Protein AF-A0A6A5VLE9-F1 (afdb_monomer)

Mean predicted aligned error: 9.04 Å

InterPro domains:
  IPR004352 Glycoside-hydrolase family GH114, TIM-barrel domain [PF03537] (26-159)
  IPR013785 Aldolase-type TIM barrel [G3DSA:3.20.20.70] (11-159)
  IPR017853 Glycoside hydrolase superfamily [SSF51445] (24-144)

Secondary structure (DSSP, 8-state):
-----------------PPPP-TT--EEEE-SS---TTSSSPSSTT--EEEEETTTS-HHHHHHHHHTT-EEEEEEESSEEETTSTTGGGS-GGGEEEEETTEEEEEEE-TT-HHHHHHHHHHHHHHHHHT-SEEEEE-TTTTT-SS-SSTT--HHHHHTSS--

Structure (mmCIF, N/CA/C/O backbone):
data_AF-A0A6A5VLE9-F1
#
_entry.id   AF-A0A6A5VLE9-F1
#
loop_
_atom_site.group_PDB
_atom_site.id
_atom_site.type_symbol
_atom_site.label_atom_id
_atom_site.label_alt_id
_atom_site.label_comp_id
_atom_site.label_asym_id
_atom_site.label_entity_id
_atom_site.label_seq_id
_atom_site.pdbx_PDB_ins_code
_atom_site.Cartn_x
_atom_site.Cartn_y
_atom_site.Cartn_z
_atom_site.occupancy
_atom_site.B_iso_or_equiv
_atom_site.auth_seq_id
_atom_site.auth_comp_id
_atom_site.auth_asym_id
_atom_site.auth_atom_id
_atom_site.pdbx_PDB_model_num
ATOM 1 N N . MET A 1 1 ? -51.307 -39.951 6.023 1.00 42.56 1 MET A N 1
ATOM 2 C CA . MET A 1 1 ? -49.936 -39.914 5.474 1.00 42.56 1 MET A CA 1
ATOM 3 C C . MET A 1 1 ? -49.606 -38.472 5.110 1.00 42.56 1 MET A C 1
ATOM 5 O O . MET A 1 1 ? -50.346 -37.884 4.342 1.00 42.56 1 MET A O 1
ATOM 9 N N . LEU A 1 2 ? -48.567 -37.943 5.766 1.00 44.47 2 LEU A N 1
ATOM 10 C CA . LEU A 1 2 ? -47.730 -36.760 5.500 1.00 44.47 2 LEU A CA 1
ATOM 11 C C . LEU A 1 2 ? -48.364 -35.446 4.993 1.00 44.47 2 LEU A C 1
ATOM 13 O O . LEU A 1 2 ? -48.604 -35.257 3.807 1.00 44.47 2 LEU A O 1
ATOM 17 N N . THR A 1 3 ? -48.456 -34.475 5.904 1.00 47.69 3 THR A N 1
ATOM 18 C CA . THR A 1 3 ? -48.463 -33.035 5.610 1.00 47.69 3 THR A CA 1
ATOM 19 C C . THR A 1 3 ? -47.029 -32.546 5.384 1.00 47.69 3 THR A C 1
ATOM 21 O O . THR A 1 3 ? -46.215 -32.580 6.308 1.00 47.69 3 THR A O 1
ATOM 24 N N . SER A 1 4 ? -46.713 -32.083 4.176 1.00 52.00 4 SER A N 1
ATOM 25 C CA . SER A 1 4 ? -45.414 -31.482 3.851 1.00 52.00 4 SER A CA 1
ATOM 26 C C . SER A 1 4 ? -45.393 -30.003 4.239 1.00 52.00 4 SER A C 1
ATOM 28 O O . SER A 1 4 ? -46.046 -29.178 3.605 1.00 52.00 4 SER A O 1
ATOM 30 N N . LEU A 1 5 ? -44.628 -29.665 5.277 1.00 58.25 5 LEU A N 1
ATOM 31 C CA . LEU A 1 5 ? -44.230 -28.293 5.593 1.00 58.25 5 LEU A CA 1
ATOM 32 C C . LEU A 1 5 ? -43.040 -27.918 4.704 1.00 58.25 5 LEU A C 1
ATOM 34 O O . LEU A 1 5 ? -41.950 -28.464 4.859 1.00 58.25 5 LEU A O 1
ATOM 38 N N . VAL A 1 6 ? -43.244 -26.991 3.769 1.00 54.62 6 VAL A N 1
ATOM 39 C CA . VAL A 1 6 ? -42.150 -26.370 3.012 1.00 54.62 6 VAL A CA 1
ATOM 40 C C . VAL A 1 6 ? -41.605 -25.222 3.855 1.00 54.62 6 VAL A C 1
ATOM 42 O O . VAL A 1 6 ? -42.244 -24.181 3.994 1.00 54.62 6 VAL A O 1
ATOM 45 N N . TRP A 1 7 ? -40.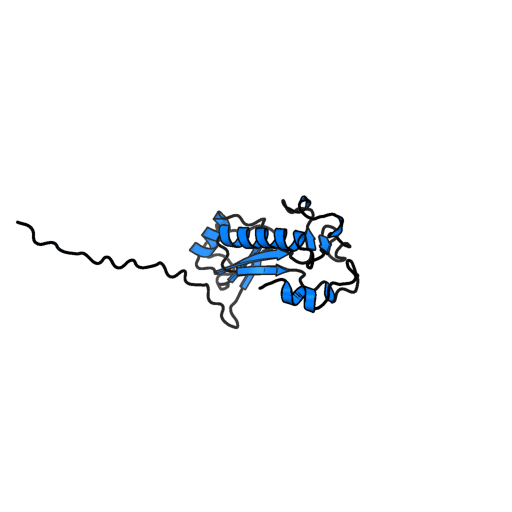434 -25.423 4.456 1.00 56.41 7 TRP A N 1
ATOM 46 C CA . TRP A 1 7 ? -39.708 -24.369 5.157 1.00 56.41 7 TRP A CA 1
ATOM 47 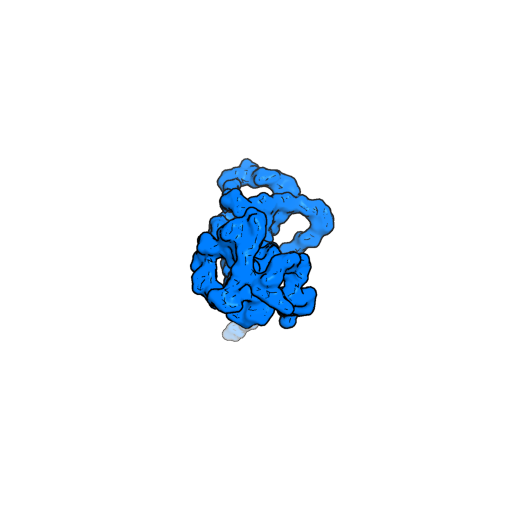C C . TRP A 1 7 ? -38.947 -23.539 4.120 1.00 56.41 7 TRP A C 1
ATOM 49 O O . TRP A 1 7 ? -37.917 -23.963 3.599 1.00 56.41 7 TRP A O 1
ATOM 59 N N . ALA A 1 8 ? -39.485 -22.371 3.770 1.00 56.53 8 ALA A N 1
ATOM 60 C CA . ALA A 1 8 ? -38.755 -21.375 2.999 1.00 56.53 8 ALA A CA 1
ATOM 61 C C . ALA A 1 8 ? -37.685 -20.756 3.911 1.00 56.53 8 ALA A C 1
ATOM 63 O O . ALA A 1 8 ? -37.941 -19.790 4.628 1.00 56.53 8 ALA A O 1
ATOM 64 N N . GLY A 1 9 ? -36.496 -21.358 3.937 1.00 56.12 9 GLY A N 1
ATOM 65 C CA . GLY A 1 9 ? -35.338 -20.762 4.591 1.00 56.12 9 GLY A CA 1
ATOM 66 C C . GLY A 1 9 ? -34.992 -19.443 3.904 1.00 56.12 9 GLY A C 1
ATOM 67 O O . GLY A 1 9 ? -34.648 -19.433 2.722 1.00 56.12 9 GLY A O 1
ATOM 68 N N . LEU A 1 10 ? -35.088 -18.327 4.633 1.00 60.03 10 LEU A N 1
ATOM 69 C CA . LEU A 1 10 ? -34.453 -17.080 4.220 1.00 60.03 10 LEU A CA 1
ATOM 70 C C . LEU A 1 10 ? -32.942 -17.328 4.170 1.00 60.03 10 LEU A C 1
ATOM 72 O O . LEU A 1 10 ? -32.279 -17.380 5.206 1.00 60.03 10 LEU A O 1
ATOM 76 N N . PHE A 1 11 ? -32.386 -17.459 2.970 1.00 61.72 11 PHE A N 1
ATOM 77 C CA . PHE A 1 11 ? -30.956 -17.280 2.773 1.00 61.72 11 PHE A CA 1
ATOM 78 C C . PHE A 1 11 ? -30.658 -15.793 2.981 1.00 61.72 11 PHE A C 1
ATOM 80 O O . PHE A 1 11 ? -30.813 -14.982 2.070 1.00 61.72 11 PHE A O 1
ATOM 87 N N . ALA A 1 12 ? -30.285 -15.418 4.206 1.00 57.53 12 ALA A N 1
ATOM 88 C CA . ALA A 1 12 ? -29.666 -14.129 4.462 1.00 57.53 12 ALA A CA 1
ATOM 89 C C . ALA A 1 12 ? -28.323 -14.125 3.727 1.00 57.53 12 ALA A C 1
ATOM 91 O O . ALA A 1 12 ? -27.341 -14.698 4.197 1.00 57.53 12 ALA A O 1
ATOM 92 N N . VAL A 1 13 ? -28.300 -13.542 2.530 1.00 55.94 13 VAL A N 1
ATOM 93 C CA . VAL A 1 13 ? -27.050 -13.262 1.830 1.00 55.94 13 VAL A CA 1
ATOM 94 C C . VAL A 1 13 ? -26.294 -12.279 2.725 1.00 55.94 13 VAL A C 1
ATOM 96 O O . VAL A 1 13 ? -26.850 -11.218 3.021 1.00 55.94 13 VAL A O 1
ATOM 99 N N . PRO A 1 14 ? -25.086 -12.603 3.216 1.00 51.16 14 PRO A N 1
ATOM 100 C CA . PRO A 1 14 ? -24.312 -11.637 3.971 1.00 51.16 14 PRO A CA 1
ATOM 101 C C . PRO A 1 14 ? -24.057 -10.446 3.050 1.00 51.16 14 PRO A C 1
ATOM 103 O O . PRO A 1 14 ? -23.350 -10.545 2.048 1.00 51.16 14 PRO A O 1
ATOM 106 N N . SER A 1 15 ? -24.701 -9.324 3.366 1.00 50.31 15 SER A N 1
ATOM 107 C CA . SER A 1 15 ? -24.336 -8.036 2.804 1.00 50.31 15 SER A CA 1
ATOM 108 C C . SE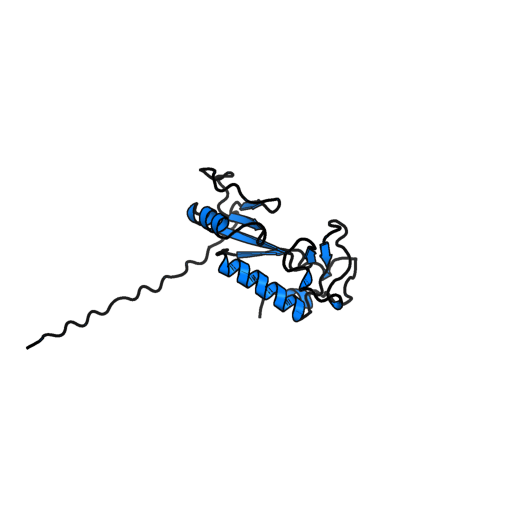R A 1 15 ? -22.919 -7.770 3.282 1.00 50.31 15 SER A C 1
ATOM 110 O O . SER A 1 15 ? -22.713 -7.475 4.458 1.00 50.31 15 SER A O 1
ATOM 112 N N . TRP A 1 16 ? -21.944 -7.911 2.387 1.00 55.50 16 TRP A N 1
ATOM 113 C CA . TRP A 1 16 ? -20.602 -7.390 2.594 1.00 55.50 16 TRP A CA 1
ATOM 114 C C . TRP A 1 16 ? -20.763 -5.882 2.750 1.00 55.50 16 TRP A C 1
ATOM 116 O O . TRP A 1 16 ? -20.903 -5.161 1.764 1.00 55.50 16 TRP A O 1
ATOM 126 N N . ALA A 1 17 ? -20.890 -5.414 3.989 1.00 63.25 17 ALA A N 1
ATOM 127 C CA . ALA A 1 17 ? -20.982 -3.997 4.266 1.00 63.25 17 ALA A CA 1
ATOM 128 C C . ALA A 1 17 ? -19.670 -3.375 3.786 1.00 63.25 17 ALA A C 1
ATOM 130 O O . ALA A 1 17 ? -18.620 -3.592 4.386 1.00 63.25 17 ALA A O 1
ATOM 131 N N . GLN A 1 18 ? -19.720 -2.668 2.658 1.00 74.38 18 GLN A N 1
ATOM 132 C CA . GLN A 1 18 ? -18.576 -1.909 2.185 1.00 74.38 18 GLN A CA 1
ATOM 133 C C . GLN A 1 18 ? -18.271 -0.826 3.216 1.00 74.38 18 GLN A C 1
ATOM 135 O O . GLN A 1 18 ? -19.174 -0.086 3.622 1.00 74.38 18 GLN A O 1
ATOM 140 N N . SER A 1 19 ? -17.007 -0.738 3.623 1.00 86.62 19 SER A N 1
ATOM 141 C CA . SER A 1 19 ? -16.528 0.314 4.513 1.00 86.62 19 SER A CA 1
ATOM 142 C C . SER A 1 19 ? -16.898 1.688 3.949 1.00 86.62 19 SER A C 1
ATOM 144 O O . SER A 1 19 ? -16.678 1.972 2.773 1.00 86.62 19 SER A O 1
ATOM 146 N N . GLN A 1 20 ? -17.517 2.526 4.781 1.00 88.56 20 GLN A N 1
ATOM 147 C CA . GLN A 1 20 ? -17.938 3.875 4.405 1.00 88.56 20 GLN A CA 1
ATOM 148 C C . GLN A 1 20 ? -16.931 4.884 4.951 1.00 88.56 20 GLN A C 1
ATOM 150 O O . GLN A 1 20 ? -16.696 4.940 6.159 1.00 88.56 20 GLN A O 1
ATOM 155 N N . PHE A 1 21 ? -16.369 5.699 4.063 1.00 92.62 21 PHE A N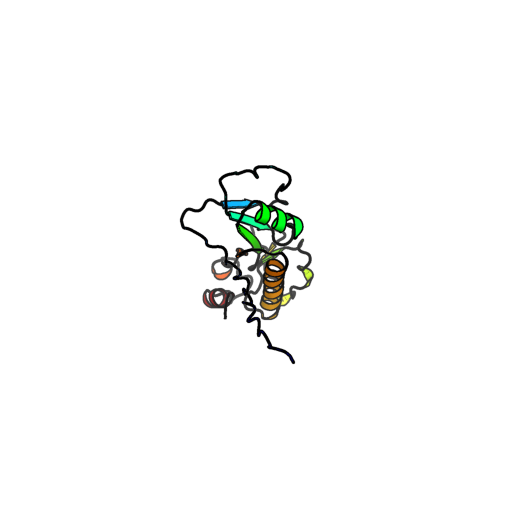 1
ATOM 156 C CA . PHE A 1 21 ? -15.513 6.819 4.435 1.00 92.62 21 PHE A CA 1
ATOM 157 C C . PHE A 1 21 ? -16.347 8.087 4.594 1.00 92.62 21 PHE A C 1
ATOM 159 O O . PHE A 1 21 ? -17.235 8.366 3.785 1.00 92.62 21 PHE A O 1
ATOM 166 N N . VAL A 1 22 ? -16.047 8.883 5.619 1.00 93.31 22 VAL A N 1
ATOM 167 C CA . VAL A 1 22 ? -16.712 10.171 5.857 1.00 93.31 22 VAL A CA 1
ATOM 168 C C . VAL A 1 22 ? -15.716 11.326 5.806 1.00 93.31 22 VAL A C 1
ATOM 170 O O . VAL A 1 22 ? -14.547 11.200 6.165 1.00 93.31 22 VAL A O 1
ATOM 173 N N . LYS A 1 23 ? -16.174 12.499 5.361 1.00 94.69 23 LYS A N 1
ATOM 174 C CA . LYS A 1 23 ? -15.337 13.704 5.328 1.00 94.69 23 LYS A CA 1
ATOM 175 C C . LYS A 1 23 ? -14.863 14.067 6.741 1.00 94.69 23 LYS A C 1
ATOM 177 O O . LYS A 1 23 ? -15.665 14.121 7.668 1.00 94.69 23 LYS A O 1
ATOM 182 N N . GLY A 1 24 ? -13.575 14.389 6.877 1.00 93.25 24 GLY A N 1
ATOM 183 C CA . GLY A 1 24 ? -12.973 14.787 8.155 1.00 93.25 24 GLY A CA 1
ATOM 184 C C . GLY A 1 24 ? -12.696 13.621 9.108 1.00 93.25 24 GLY A C 1
ATOM 185 O O . GLY A 1 24 ? -12.335 13.853 10.260 1.00 93.25 24 GLY A O 1
ATOM 186 N N . GLN A 1 25 ? -12.861 12.380 8.642 1.00 94.88 25 GLN A N 1
ATOM 187 C CA . GLN A 1 25 ? -12.491 11.186 9.388 1.00 94.88 25 GLN A CA 1
ATOM 188 C C . GLN A 1 25 ? -10.988 11.192 9.685 1.00 94.88 25 GLN A C 1
ATOM 190 O O . GLN A 1 25 ? -10.167 11.452 8.807 1.00 94.88 25 GLN A O 1
ATOM 195 N N . LYS A 1 26 ? -10.633 10.927 10.945 1.00 97.44 26 LYS A N 1
ATOM 196 C CA . LYS A 1 26 ? -9.235 10.791 11.356 1.00 97.44 26 LYS A CA 1
ATOM 197 C C . LYS A 1 26 ? -8.660 9.482 10.827 1.00 97.44 26 LYS A C 1
ATOM 199 O O . LYS A 1 26 ? -9.364 8.477 10.715 1.00 97.44 26 LYS A O 1
ATOM 204 N N . TRP A 1 27 ? -7.369 9.503 10.550 1.00 97.44 27 TRP A N 1
ATOM 205 C CA . TRP A 1 27 ? -6.643 8.377 9.995 1.00 97.44 27 TRP A CA 1
ATOM 206 C C . TRP A 1 27 ? -5.243 8.313 10.596 1.00 97.44 27 TRP A C 1
ATOM 208 O O . TRP A 1 27 ? -4.716 9.321 11.072 1.00 97.44 27 TRP A O 1
ATOM 218 N N . GLN A 1 28 ? -4.699 7.106 10.624 1.00 97.62 28 GLN A N 1
ATOM 219 C CA . GLN A 1 28 ? -3.331 6.799 11.005 1.00 97.62 28 GLN A CA 1
ATOM 220 C C . GLN A 1 28 ? -2.654 6.135 9.811 1.00 97.62 28 GLN A C 1
ATOM 222 O O . GLN A 1 28 ? -3.272 5.289 9.172 1.00 97.62 28 GLN A O 1
ATOM 227 N N . ILE A 1 29 ? -1.397 6.482 9.553 1.00 98.12 29 ILE A N 1
ATOM 228 C CA . ILE A 1 29 ? -0.580 5.873 8.506 1.00 98.12 29 ILE A CA 1
ATOM 229 C C . ILE A 1 29 ? 0.679 5.257 9.123 1.00 98.12 29 ILE A C 1
ATOM 231 O O . ILE A 1 29 ? 1.390 5.904 9.895 1.00 98.12 29 ILE A O 1
ATOM 235 N N . VAL A 1 30 ? 0.937 3.984 8.824 1.00 97.31 30 VAL A N 1
ATOM 236 C CA . VAL A 1 30 ? 2.099 3.225 9.308 1.00 97.31 30 VAL A CA 1
ATOM 237 C C . VAL A 1 30 ? 2.706 2.458 8.137 1.00 97.31 30 VAL A C 1
ATOM 239 O O . VAL A 1 30 ? 2.339 1.315 7.875 1.00 97.31 30 VAL A O 1
ATOM 242 N N . LEU A 1 31 ? 3.638 3.104 7.433 1.00 95.81 31 LEU A N 1
ATOM 243 C CA . LEU A 1 31 ? 4.387 2.488 6.325 1.00 95.81 31 LEU A CA 1
ATOM 244 C C . LEU A 1 31 ? 5.794 2.043 6.740 1.00 95.81 31 LEU A C 1
ATOM 246 O O . LEU A 1 31 ? 6.409 1.203 6.096 1.00 95.81 31 LEU A O 1
ATOM 250 N N . THR A 1 32 ? 6.316 2.589 7.841 1.00 90.94 32 THR A N 1
ATOM 251 C CA . THR A 1 32 ? 7.590 2.154 8.420 1.00 90.94 32 THR A CA 1
ATOM 252 C C . THR A 1 32 ? 7.330 1.100 9.494 1.00 90.94 32 THR A C 1
ATOM 254 O O . THR A 1 32 ? 7.109 1.435 10.662 1.00 90.94 32 THR A O 1
ATOM 257 N N . GLY A 1 33 ? 7.368 -0.172 9.096 1.00 91.25 33 GLY A N 1
ATOM 258 C CA . GLY A 1 33 ? 7.132 -1.320 9.974 1.00 91.25 33 GLY A CA 1
ATOM 259 C C . GLY A 1 33 ? 5.660 -1.723 10.086 1.0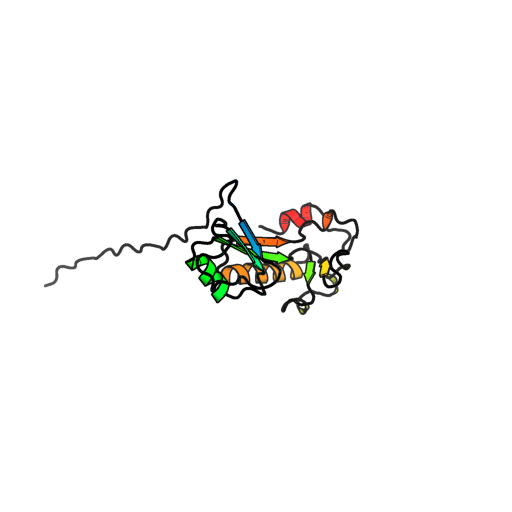0 91.25 33 GLY A C 1
ATOM 260 O O . GLY A 1 33 ? 4.805 -1.249 9.346 1.00 91.25 33 GLY A O 1
ATOM 261 N N . VAL A 1 34 ? 5.370 -2.621 11.029 1.00 95.31 34 VAL A N 1
ATOM 262 C CA . VAL A 1 34 ? 4.037 -3.219 11.210 1.00 95.31 34 VAL A CA 1
ATOM 263 C C . VAL A 1 34 ? 3.338 -2.595 12.426 1.00 95.31 34 VAL A C 1
ATOM 265 O O . VAL A 1 34 ? 3.978 -2.438 13.472 1.00 95.31 34 VAL A O 1
ATOM 268 N N . PRO A 1 35 ? 2.037 -2.252 12.342 1.00 95.00 35 PRO A N 1
ATOM 269 C CA . PRO A 1 35 ? 1.256 -1.816 13.495 1.00 95.00 35 PRO A CA 1
ATOM 270 C C . PRO A 1 35 ? 1.353 -2.778 14.686 1.00 95.00 35 PRO A C 1
ATOM 272 O O . PRO A 1 35 ? 1.114 -3.977 14.560 1.00 95.00 35 PRO A O 1
ATOM 275 N N . ASP A 1 36 ? 1.627 -2.242 15.877 1.00 95.38 36 ASP A N 1
ATOM 276 C CA . ASP A 1 36 ? 1.595 -3.021 17.117 1.00 95.38 36 ASP A CA 1
ATOM 277 C C . ASP A 1 36 ? 0.147 -3.253 17.574 1.00 95.38 36 ASP A C 1
ATOM 279 O O . ASP A 1 36 ? -0.427 -2.479 18.348 1.00 95.38 36 ASP A O 1
ATOM 283 N N . VAL A 1 37 ? -0.439 -4.341 17.072 1.00 96.31 37 VAL A N 1
ATOM 284 C CA . VAL A 1 37 ? -1.826 -4.742 17.348 1.00 96.31 37 VAL A CA 1
ATOM 285 C C . VAL A 1 37 ? -2.024 -5.397 18.719 1.00 96.31 37 VAL A C 1
ATOM 287 O O . VAL A 1 37 ? -3.139 -5.787 19.058 1.00 96.31 37 VAL A O 1
ATOM 290 N N . THR A 1 38 ? -0.969 -5.511 19.533 1.00 95.94 38 THR A N 1
ATOM 291 C CA . THR A 1 38 ? -1.074 -6.059 20.897 1.00 95.94 38 THR A CA 1
ATOM 292 C C . THR A 1 38 ? -1.584 -5.029 21.910 1.00 95.94 38 THR A C 1
ATOM 294 O O . THR A 1 38 ? -2.005 -5.384 23.013 1.00 95.94 38 THR A O 1
ATOM 297 N N . LYS A 1 39 ? -1.586 -3.743 21.539 1.00 92.06 39 LYS A N 1
ATOM 298 C CA . LYS A 1 39 ? -2.050 -2.640 22.386 1.00 92.06 39 LYS A CA 1
ATOM 299 C C . LYS A 1 39 ? -3.574 -2.556 22.417 1.00 92.06 39 LYS A C 1
ATOM 301 O O . LYS A 1 39 ? -4.235 -2.623 21.386 1.00 92.06 39 LYS A O 1
ATOM 306 N N . SER A 1 40 ? -4.134 -2.322 23.604 1.00 89.19 40 SER A N 1
ATOM 307 C CA . SER A 1 40 ? -5.572 -2.112 23.785 1.00 89.19 40 SER A CA 1
ATOM 308 C C . SER A 1 40 ? -5.842 -0.974 24.781 1.00 89.19 40 SER A C 1
ATOM 310 O O . SER A 1 40 ? -5.441 -1.090 25.942 1.00 89.19 40 SER A O 1
ATOM 312 N N . PRO A 1 41 ? -6.499 0.126 24.358 1.00 88.75 41 PRO A N 1
ATOM 313 C CA . PRO A 1 41 ? -6.920 0.416 22.982 1.00 88.75 41 PRO A CA 1
ATOM 314 C C . PRO A 1 41 ? -5.723 0.716 22.056 1.00 88.75 41 PRO A C 1
ATOM 316 O O . PRO A 1 41 ? -4.685 1.192 22.514 1.00 88.75 41 PRO A O 1
ATOM 319 N N . LEU A 1 42 ? -5.868 0.467 20.749 1.00 92.94 42 LEU A N 1
ATOM 320 C CA . LEU A 1 42 ? -4.843 0.792 19.744 1.00 92.94 42 LEU A CA 1
ATOM 321 C C . LEU A 1 42 ? -4.614 2.316 19.671 1.00 92.94 42 LEU A C 1
ATOM 323 O O . LEU A 1 42 ? -5.578 3.038 19.400 1.00 92.94 42 LEU A O 1
ATOM 327 N N . PRO A 1 43 ? -3.386 2.831 19.884 1.00 91.56 43 PRO A N 1
ATOM 328 C CA . PRO A 1 43 ? -3.082 4.248 19.718 1.00 91.56 43 PRO A CA 1
ATOM 329 C C . PRO A 1 43 ? -2.743 4.595 18.250 1.00 91.56 43 PRO A C 1
ATOM 331 O O . PRO A 1 43 ? -1.993 3.851 17.622 1.00 91.56 43 PRO A O 1
ATOM 334 N N . PRO A 1 44 ? -3.203 5.741 17.714 1.00 93.38 44 PRO A N 1
ATOM 335 C CA . PRO A 1 44 ? -4.113 6.690 18.348 1.00 93.38 44 PRO A CA 1
ATOM 336 C C . PRO A 1 44 ? -5.542 6.132 18.429 1.00 93.38 44 PRO A C 1
ATOM 338 O O . PRO A 1 44 ? -6.057 5.504 17.501 1.00 93.38 44 PRO A O 1
ATOM 341 N N . THR A 1 45 ? -6.195 6.360 19.568 1.00 94.06 45 THR A N 1
ATOM 342 C CA . THR A 1 45 ? -7.499 5.753 19.876 1.00 94.06 45 THR A CA 1
ATOM 343 C C . THR A 1 45 ? -8.641 6.347 19.057 1.00 94.06 45 THR A C 1
ATOM 345 O O . THR A 1 45 ? -9.663 5.692 18.858 1.00 94.06 45 THR A O 1
ATOM 348 N N . ASP A 1 46 ? -8.452 7.557 18.534 1.00 95.12 46 ASP A N 1
ATOM 349 C CA . ASP A 1 46 ? -9.426 8.338 17.780 1.00 95.12 46 ASP A CA 1
ATOM 350 C C . ASP A 1 46 ? -9.242 8.264 16.254 1.00 95.12 46 ASP A C 1
ATOM 352 O O . ASP A 1 46 ? -9.971 8.946 15.534 1.00 95.12 46 ASP A O 1
ATOM 356 N N . ALA A 1 47 ? -8.325 7.427 15.749 1.00 97.00 47 ALA A N 1
ATOM 357 C CA . ALA A 1 47 ? -8.202 7.118 14.324 1.00 97.00 47 ALA A CA 1
ATOM 358 C C . ALA A 1 47 ? -9.012 5.856 13.962 1.00 97.00 47 ALA A C 1
ATOM 360 O O . ALA A 1 47 ? -8.612 4.739 14.327 1.00 97.00 47 ALA A O 1
ATOM 361 N N . PRO A 1 48 ? -10.164 5.996 13.278 1.00 96.38 48 PRO A N 1
ATOM 362 C CA . PRO A 1 48 ? -10.932 4.863 12.757 1.00 96.38 48 PRO A CA 1
ATOM 363 C C . PRO A 1 48 ? -10.368 4.268 11.458 1.00 96.38 48 PRO A C 1
ATOM 365 O O . PRO A 1 48 ? -10.669 3.115 11.169 1.00 96.38 48 PRO A O 1
ATOM 368 N N . VAL A 1 49 ? -9.576 5.016 10.685 1.00 98.00 49 VAL A N 1
ATOM 369 C CA . VAL A 1 49 ? -8.966 4.545 9.427 1.00 98.00 49 VAL A CA 1
ATOM 370 C C . VAL A 1 49 ? -7.474 4.324 9.635 1.00 98.00 49 VAL A C 1
ATOM 372 O O . VAL A 1 49 ? -6.814 5.156 10.256 1.00 98.00 49 VAL A O 1
ATOM 375 N N . TRP A 1 50 ? -6.963 3.200 9.151 1.00 98.25 50 TRP A N 1
ATOM 376 C CA . TRP A 1 50 ? -5.562 2.816 9.258 1.00 98.25 50 TRP A CA 1
ATOM 377 C C . TRP A 1 50 ? -5.031 2.470 7.879 1.00 98.25 50 TRP A C 1
ATOM 379 O O . TRP A 1 50 ? -5.526 1.539 7.256 1.00 98.25 50 TRP A O 1
ATOM 389 N N . ASP A 1 51 ? -4.044 3.226 7.430 1.00 98.56 51 ASP A N 1
ATOM 390 C CA . ASP A 1 51 ? -3.310 2.995 6.197 1.00 98.56 51 ASP A CA 1
ATOM 391 C C . ASP A 1 51 ? -1.971 2.329 6.520 1.00 98.56 51 ASP A C 1
ATOM 393 O O . ASP A 1 51 ? -1.188 2.841 7.326 1.00 98.56 51 ASP A O 1
ATOM 397 N N . ILE A 1 52 ? -1.766 1.126 5.996 1.00 98.69 52 ILE A N 1
ATOM 398 C CA . ILE A 1 52 ? -0.661 0.247 6.378 1.00 98.69 52 ILE A CA 1
ATOM 399 C C . ILE A 1 52 ? -0.027 -0.377 5.142 1.00 98.69 52 ILE A C 1
ATOM 401 O O . ILE A 1 52 ? -0.692 -0.610 4.134 1.00 98.69 52 ILE A O 1
ATOM 405 N N . ASP A 1 53 ? 1.252 -0.720 5.239 1.00 98.56 53 ASP A N 1
ATOM 406 C CA . ASP A 1 53 ? 1.966 -1.362 4.139 1.00 98.56 53 ASP A CA 1
ATOM 407 C C . ASP A 1 53 ? 1.370 -2.739 3.777 1.00 98.56 53 ASP A C 1
ATOM 409 O O . ASP A 1 53 ? 1.250 -3.623 4.637 1.00 98.56 53 ASP A O 1
ATOM 413 N N . LEU A 1 54 ? 1.018 -2.937 2.498 1.00 98.56 54 LEU A N 1
ATOM 414 C CA . LEU A 1 54 ? 0.408 -4.169 1.986 1.00 98.56 54 LEU A CA 1
ATOM 415 C C . LEU A 1 54 ? 1.313 -5.394 2.137 1.00 98.56 54 LEU A C 1
ATOM 417 O O . LEU A 1 54 ? 0.806 -6.501 2.334 1.00 98.56 54 LEU A O 1
ATOM 421 N N . PHE A 1 55 ? 2.623 -5.252 1.958 1.00 98.06 55 PHE A N 1
ATOM 422 C CA . PHE A 1 55 ? 3.537 -6.392 1.929 1.00 98.06 55 PHE A CA 1
ATOM 423 C C . PHE A 1 55 ? 3.983 -6.774 3.336 1.00 98.06 55 PHE A C 1
ATOM 425 O O . PHE A 1 55 ? 3.952 -7.963 3.661 1.00 98.06 55 PHE A O 1
ATOM 432 N N . ASP A 1 56 ? 4.310 -5.786 4.163 1.00 97.38 56 ASP A N 1
ATOM 433 C CA . ASP A 1 56 ? 4.866 -5.989 5.500 1.00 97.38 56 ASP A CA 1
ATOM 434 C C . ASP A 1 56 ? 3.785 -6.377 6.517 1.00 97.38 56 ASP A C 1
ATOM 436 O O . ASP A 1 56 ? 4.045 -7.159 7.433 1.00 97.38 56 ASP A O 1
ATOM 440 N N . SER A 1 57 ? 2.550 -5.894 6.340 1.00 97.94 57 SER A N 1
ATOM 441 C CA . SER A 1 57 ? 1.427 -6.255 7.210 1.00 97.94 57 SER A CA 1
ATOM 442 C C . SER A 1 57 ? 0.798 -7.577 6.775 1.00 97.94 57 SER A C 1
ATOM 444 O O . SER A 1 57 ? 0.267 -7.719 5.668 1.00 97.94 57 SER A O 1
ATOM 446 N N . ASP A 1 58 ? 0.833 -8.579 7.648 1.00 97.50 58 ASP A N 1
ATOM 447 C CA . ASP A 1 58 ? 0.228 -9.882 7.388 1.00 97.50 58 ASP A CA 1
ATOM 448 C C . ASP A 1 58 ? -1.299 -9.895 7.616 1.00 97.50 58 ASP A C 1
ATOM 450 O O . ASP A 1 58 ? -1.907 -8.954 8.138 1.00 97.50 58 ASP A O 1
ATOM 454 N N . THR A 1 59 ? -1.950 -10.990 7.213 1.00 98.38 59 THR A N 1
ATOM 455 C CA . THR A 1 59 ? -3.405 -11.156 7.368 1.00 98.38 59 THR A CA 1
ATOM 456 C C . THR A 1 59 ? -3.841 -11.110 8.836 1.00 98.38 59 THR A C 1
ATOM 458 O O . THR A 1 59 ? -4.950 -10.659 9.129 1.00 98.38 59 THR A O 1
ATOM 461 N N . ALA A 1 60 ? -2.991 -11.553 9.769 1.00 98.31 60 ALA A N 1
ATOM 462 C CA . ALA A 1 60 ? -3.301 -11.531 11.196 1.00 98.31 60 ALA A CA 1
ATOM 463 C C . ALA A 1 60 ? -3.366 -10.092 11.727 1.00 98.31 60 ALA A C 1
ATOM 465 O O . ALA A 1 60 ? -4.311 -9.748 12.438 1.00 98.31 60 ALA A O 1
ATOM 466 N N . THR A 1 61 ? -2.428 -9.238 11.315 1.00 98.38 61 THR A N 1
ATOM 467 C CA . THR A 1 61 ? -2.401 -7.807 11.644 1.00 98.38 61 THR A CA 1
ATOM 468 C C . THR A 1 61 ? -3.656 -7.110 11.126 1.00 98.38 61 THR A C 1
ATOM 470 O O . THR A 1 61 ? -4.351 -6.440 11.891 1.00 98.38 61 THR A O 1
ATOM 473 N N . ILE A 1 62 ? -4.009 -7.324 9.854 1.00 98.44 62 ILE A N 1
ATOM 474 C CA . ILE A 1 62 ? -5.219 -6.741 9.249 1.00 98.44 62 ILE A CA 1
ATOM 475 C C . ILE A 1 62 ? -6.471 -7.226 9.987 1.00 98.44 62 ILE A C 1
ATOM 477 O O . ILE A 1 62 ? -7.322 -6.423 10.365 1.00 98.44 62 ILE A O 1
ATOM 481 N N . THR A 1 63 ? -6.563 -8.526 10.273 1.00 98.06 63 THR A N 1
ATOM 482 C CA . THR A 1 63 ? -7.691 -9.101 11.022 1.00 98.06 63 THR A CA 1
ATOM 483 C C . THR A 1 63 ? -7.820 -8.482 12.414 1.00 98.06 63 THR A C 1
ATOM 485 O O . THR A 1 63 ? -8.930 -8.160 12.834 1.00 98.06 63 THR A O 1
ATOM 488 N N . ALA A 1 64 ? -6.707 -8.267 13.120 1.00 97.75 64 ALA A N 1
ATOM 489 C CA . ALA A 1 64 ? -6.704 -7.648 14.442 1.00 97.75 64 ALA A CA 1
ATOM 490 C C . ALA A 1 64 ? -7.156 -6.178 14.399 1.00 97.75 64 ALA A C 1
ATOM 492 O O . ALA A 1 64 ? -7.981 -5.769 15.219 1.00 97.75 64 ALA A O 1
ATOM 493 N N . LEU A 1 65 ? -6.697 -5.398 13.412 1.00 97.75 65 LEU A N 1
ATOM 494 C CA . LEU A 1 65 ? -7.164 -4.022 13.195 1.00 97.75 65 LEU A CA 1
ATOM 495 C C . LEU A 1 65 ? -8.677 -3.981 12.933 1.00 97.75 65 LEU A C 1
ATOM 497 O O . LEU A 1 65 ? -9.396 -3.200 13.559 1.00 97.75 65 LEU A O 1
ATOM 501 N N . LYS A 1 66 ? -9.186 -4.867 12.071 1.00 96.44 66 LYS A N 1
ATOM 502 C CA . LYS A 1 66 ? -10.624 -4.951 11.768 1.00 96.44 66 LYS A CA 1
ATOM 503 C C . LYS A 1 66 ? -11.447 -5.406 12.971 1.00 96.44 66 LYS A C 1
ATOM 505 O O . LYS A 1 66 ? -12.511 -4.846 13.225 1.00 96.44 66 LYS A O 1
ATOM 510 N N . ALA A 1 67 ? -10.948 -6.360 13.757 1.00 95.69 67 ALA A N 1
ATOM 511 C CA . ALA A 1 67 ? -11.579 -6.783 15.008 1.00 95.69 67 ALA A CA 1
ATOM 512 C C . ALA A 1 67 ? -11.647 -5.642 16.041 1.00 95.69 67 ALA A C 1
ATOM 514 O O . ALA A 1 67 ? -12.594 -5.572 16.821 1.00 95.69 67 ALA A O 1
ATOM 515 N N . ALA A 1 68 ? -10.691 -4.709 16.003 1.00 95.56 68 ALA A N 1
ATOM 516 C CA . ALA A 1 68 ? -10.707 -3.470 16.779 1.00 95.56 68 ALA A CA 1
ATOM 517 C C . ALA A 1 68 ? -11.578 -2.352 16.157 1.00 95.56 68 ALA A C 1
ATOM 519 O O . ALA A 1 68 ? -11.520 -1.202 16.601 1.00 95.56 68 ALA A O 1
ATOM 520 N N . GLY A 1 69 ? -12.380 -2.668 15.134 1.00 94.25 69 GLY A N 1
ATOM 521 C CA . GLY A 1 69 ? -13.313 -1.747 14.486 1.00 94.25 69 GLY A CA 1
ATOM 522 C C . GLY A 1 69 ? -12.655 -0.726 13.557 1.00 94.25 69 GLY A C 1
ATOM 523 O O . GLY A 1 69 ? -13.252 0.319 13.297 1.00 94.25 69 GLY A O 1
ATOM 524 N N . LYS A 1 70 ? -11.423 -0.977 13.097 1.00 96.75 70 LYS A N 1
ATOM 525 C CA . LYS A 1 70 ? -10.724 -0.097 12.152 1.00 96.75 70 LYS A CA 1
ATOM 526 C C . LYS A 1 70 ? -11.095 -0.435 10.708 1.00 96.75 70 LYS A C 1
ATOM 528 O O . LYS A 1 70 ? -11.286 -1.602 10.375 1.00 96.75 70 LYS A O 1
ATOM 533 N N . ILE A 1 71 ? -11.151 0.593 9.864 1.00 97.56 71 ILE A N 1
ATOM 534 C CA . ILE A 1 71 ? -11.156 0.468 8.401 1.00 97.56 71 ILE A CA 1
ATOM 535 C C . ILE A 1 71 ? -9.696 0.421 7.952 1.00 97.56 71 ILE A C 1
ATOM 537 O O . ILE A 1 71 ? -8.929 1.313 8.319 1.00 97.56 71 ILE A O 1
ATOM 541 N N . VAL A 1 72 ? -9.311 -0.593 7.178 1.00 98.31 72 VAL A N 1
ATOM 542 C CA . VAL A 1 72 ? -7.914 -0.811 6.777 1.00 98.31 72 VAL A CA 1
ATOM 543 C C . VAL A 1 72 ? -7.707 -0.474 5.301 1.00 98.31 72 VAL A C 1
ATOM 545 O O . VAL A 1 72 ? -8.292 -1.106 4.423 1.00 98.31 72 VAL A O 1
ATOM 548 N N . ILE A 1 73 ? -6.850 0.505 5.030 1.00 98.56 73 ILE A N 1
ATOM 549 C CA . ILE A 1 73 ? -6.323 0.834 3.705 1.00 98.56 73 ILE A CA 1
ATOM 550 C C . ILE A 1 73 ? -4.956 0.157 3.575 1.00 98.56 73 ILE A C 1
ATOM 552 O O . ILE A 1 73 ? -4.176 0.156 4.524 1.00 98.56 73 ILE A O 1
ATOM 556 N N . CYS A 1 74 ? -4.695 -0.469 2.431 1.00 98.69 74 CYS A N 1
ATOM 557 C CA . CYS A 1 74 ? -3.417 -1.120 2.168 1.00 98.69 74 CYS A CA 1
ATOM 558 C C . CYS A 1 74 ? -2.624 -0.358 1.108 1.00 98.69 74 CYS A C 1
ATOM 560 O O . CYS A 1 74 ? -2.996 -0.353 -0.070 1.00 98.69 74 CYS A O 1
ATOM 562 N N . TYR A 1 75 ? -1.525 0.244 1.546 1.00 98.56 75 TYR A N 1
ATOM 563 C CA . TYR A 1 75 ? -0.558 0.957 0.727 1.00 98.56 75 TYR A CA 1
ATOM 564 C C . TYR A 1 75 ? 0.267 0.008 -0.136 1.00 98.56 75 TYR A C 1
ATOM 566 O O . TYR A 1 75 ? 0.752 -1.026 0.333 1.00 98.56 75 TYR A O 1
ATOM 574 N N . PHE A 1 76 ? 0.491 0.390 -1.388 1.00 98.25 76 PHE A N 1
ATOM 575 C CA . PHE A 1 76 ? 1.602 -0.112 -2.190 1.00 98.25 76 PHE A CA 1
ATOM 576 C C . PHE A 1 76 ? 1.982 0.924 -3.246 1.00 98.25 76 PHE A C 1
ATOM 578 O O . PHE A 1 76 ? 1.109 1.580 -3.812 1.00 98.25 76 PHE A O 1
ATOM 585 N N . SER A 1 77 ? 3.261 1.019 -3.610 1.00 96.81 77 SER A N 1
ATOM 586 C CA . SER A 1 77 ? 3.615 1.861 -4.751 1.00 96.81 77 SER A CA 1
ATOM 587 C C . SER A 1 77 ? 3.131 1.242 -6.060 1.00 96.81 77 SER A C 1
ATOM 589 O O . SER A 1 77 ? 3.350 0.058 -6.336 1.00 96.81 77 SER A O 1
ATOM 591 N N . ALA A 1 78 ? 2.475 2.042 -6.891 1.00 96.06 78 ALA A N 1
ATOM 592 C CA . ALA A 1 78 ? 1.976 1.607 -8.184 1.00 96.06 78 ALA A CA 1
ATOM 593 C C . ALA A 1 78 ? 2.552 2.383 -9.368 1.00 96.06 78 ALA A C 1
ATOM 595 O O . ALA A 1 78 ? 2.298 2.018 -10.520 1.00 96.06 78 ALA A O 1
ATOM 596 N N . GLY A 1 79 ? 3.321 3.435 -9.097 1.00 93.81 79 GLY A N 1
ATOM 597 C CA . GLY A 1 79 ? 4.104 4.170 -10.085 1.00 93.81 79 GLY A CA 1
ATOM 598 C C . GLY A 1 79 ? 5.595 3.867 -10.060 1.00 93.81 79 GLY A C 1
ATOM 599 O O . GLY A 1 79 ? 6.319 4.298 -10.964 1.00 93.81 79 GLY A O 1
ATOM 600 N N . THR A 1 80 ? 6.058 3.067 -9.101 1.00 95.31 80 THR A N 1
ATOM 601 C CA . THR A 1 80 ? 7.456 2.643 -9.000 1.00 95.31 80 THR A CA 1
ATOM 602 C C . THR A 1 80 ? 7.589 1.154 -8.670 1.00 95.31 80 THR A C 1
ATOM 604 O O . THR A 1 80 ? 6.629 0.472 -8.307 1.00 95.31 80 THR A O 1
ATOM 607 N N . VAL A 1 81 ? 8.806 0.642 -8.836 1.00 96.38 81 VAL A N 1
ATOM 608 C CA . VAL A 1 81 ? 9.263 -0.635 -8.294 1.00 96.38 81 VAL A CA 1
ATOM 609 C C . VAL A 1 81 ? 10.226 -0.357 -7.147 1.00 96.38 81 VAL A C 1
ATOM 611 O O . VAL A 1 81 ? 11.160 0.432 -7.292 1.00 96.38 81 VAL A O 1
ATOM 614 N N . GLU A 1 82 ? 9.992 -1.040 -6.037 1.00 96.31 82 GLU A N 1
ATOM 615 C CA . GLU A 1 82 ? 10.783 -1.020 -4.810 1.00 96.31 82 GLU A CA 1
ATOM 616 C C . GLU A 1 82 ? 11.600 -2.320 -4.763 1.00 96.31 82 GLU A C 1
ATOM 618 O O . GLU A 1 82 ? 11.025 -3.413 -4.775 1.00 96.31 82 GLU A O 1
ATOM 623 N N . ASP A 1 83 ? 12.932 -2.234 -4.766 1.00 94.88 83 ASP A N 1
ATOM 624 C CA . ASP A 1 83 ? 13.800 -3.404 -4.996 1.00 94.88 83 ASP A CA 1
ATOM 625 C C . ASP A 1 83 ? 13.750 -4.484 -3.898 1.00 94.88 83 ASP A C 1
ATOM 627 O O . ASP A 1 83 ? 14.113 -5.636 -4.146 1.00 94.88 83 ASP A O 1
ATOM 631 N N . TRP A 1 84 ? 13.243 -4.138 -2.714 1.00 94.94 84 TRP A N 1
ATOM 632 C CA . TRP A 1 84 ? 13.097 -5.036 -1.570 1.00 94.94 84 TRP A CA 1
ATOM 633 C C . TRP A 1 84 ? 11.783 -5.826 -1.569 1.00 94.94 84 TRP A C 1
ATOM 635 O O . TRP A 1 84 ? 11.609 -6.723 -0.740 1.00 94.94 84 TRP A O 1
ATOM 645 N N . ARG A 1 85 ? 10.839 -5.520 -2.470 1.00 97.38 85 ARG A N 1
ATOM 646 C CA . ARG A 1 85 ? 9.559 -6.239 -2.539 1.00 97.38 85 ARG A CA 1
ATOM 647 C C . ARG A 1 85 ? 9.753 -7.624 -3.139 1.00 97.38 85 ARG A C 1
ATOM 649 O O . ARG A 1 85 ? 10.543 -7.834 -4.058 1.00 97.38 85 ARG A O 1
ATOM 656 N N . SER A 1 86 ? 8.966 -8.579 -2.656 1.00 96.81 86 SER A N 1
ATOM 657 C CA . SER A 1 86 ? 9.033 -9.974 -3.107 1.00 96.81 86 SER A CA 1
ATOM 658 C C . SER A 1 86 ? 8.711 -10.158 -4.596 1.00 96.81 86 SER A C 1
ATOM 660 O O . SER A 1 86 ? 9.152 -11.138 -5.192 1.00 96.81 86 SER A O 1
ATOM 662 N N . ASP A 1 87 ? 7.983 -9.217 -5.203 1.00 97.50 87 ASP A N 1
ATOM 663 C CA . ASP A 1 87 ? 7.621 -9.198 -6.622 1.00 97.50 87 ASP A CA 1
ATOM 664 C C . ASP A 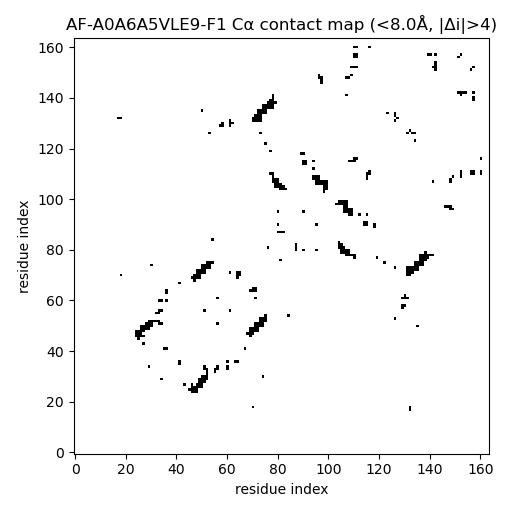1 87 ? 8.499 -8.261 -7.475 1.00 97.50 87 ASP A C 1
ATOM 666 O O . ASP A 1 87 ? 8.242 -8.105 -8.668 1.00 97.50 87 ASP A O 1
ATOM 670 N N . ALA A 1 88 ? 9.566 -7.668 -6.923 1.00 97.19 88 ALA A N 1
ATOM 671 C CA . ALA A 1 88 ? 10.420 -6.724 -7.653 1.00 97.19 88 ALA A CA 1
ATOM 672 C C . ALA A 1 88 ? 11.039 -7.331 -8.930 1.00 97.19 88 ALA A C 1
ATOM 674 O O . ALA A 1 88 ? 11.207 -6.645 -9.938 1.00 97.19 88 ALA A O 1
ATOM 675 N N . ASN A 1 89 ? 11.319 -8.639 -8.922 1.00 96.88 89 ASN A N 1
ATOM 676 C CA . ASN A 1 89 ? 11.879 -9.358 -10.071 1.00 96.88 89 ASN A CA 1
ATOM 677 C C . ASN A 1 89 ? 10.842 -9.729 -11.151 1.00 96.88 89 ASN A C 1
ATOM 679 O O . ASN A 1 89 ? 11.234 -10.168 -12.233 1.00 96.88 89 ASN A O 1
ATOM 683 N N . ASP A 1 90 ? 9.541 -9.541 -10.901 1.00 97.69 90 ASP A N 1
ATOM 684 C CA . ASP A 1 90 ? 8.495 -9.762 -11.910 1.00 97.69 90 ASP A CA 1
ATOM 685 C C . ASP A 1 90 ? 8.451 -8.618 -12.943 1.00 97.69 90 ASP A C 1
ATOM 687 O O . ASP A 1 90 ? 7.902 -8.782 -14.040 1.00 97.69 90 ASP A O 1
ATOM 691 N N . PHE A 1 91 ? 9.027 -7.454 -12.617 1.00 96.88 91 PHE A N 1
ATOM 692 C CA . PHE A 1 91 ? 9.026 -6.282 -13.487 1.00 96.88 91 PHE A CA 1
ATOM 693 C C . PHE A 1 91 ? 9.954 -6.483 -14.695 1.00 96.88 91 PHE A C 1
ATOM 695 O O . PHE A 1 91 ? 11.151 -6.737 -14.540 1.00 96.88 91 PHE A O 1
ATOM 702 N N . PRO A 1 92 ? 9.454 -6.322 -15.934 1.00 96.00 92 PRO A N 1
ATOM 703 C CA . PRO A 1 92 ? 10.303 -6.390 -17.116 1.00 96.00 92 PRO A CA 1
ATOM 704 C C . PRO A 1 92 ? 11.340 -5.268 -17.097 1.00 96.00 92 PRO A C 1
ATOM 706 O O . PRO A 1 92 ? 10.977 -4.105 -16.949 1.00 96.00 92 PRO A O 1
ATOM 709 N N . GLY A 1 93 ? 12.611 -5.578 -17.363 1.00 94.25 93 GLY A N 1
ATOM 710 C CA . GLY A 1 93 ? 13.669 -4.556 -17.379 1.00 94.25 93 GLY A CA 1
ATOM 711 C C . GLY A 1 93 ? 13.392 -3.386 -18.336 1.00 94.25 93 GLY A C 1
ATOM 712 O O . GLY A 1 93 ? 13.747 -2.254 -18.042 1.00 94.25 93 GLY A O 1
ATOM 713 N N . GLY A 1 94 ? 12.683 -3.631 -19.447 1.00 92.69 94 GLY A N 1
ATOM 714 C CA . GLY A 1 94 ? 12.262 -2.580 -20.383 1.00 92.69 94 GLY A CA 1
ATOM 715 C C . GLY A 1 94 ? 11.143 -1.662 -19.872 1.00 92.69 94 GLY A C 1
ATOM 716 O O . GLY A 1 94 ? 10.880 -0.645 -20.513 1.00 92.69 94 GLY A O 1
ATOM 717 N N . ASP A 1 95 ? 10.497 -2.015 -18.761 1.00 93.69 95 ASP A N 1
ATOM 718 C CA . ASP A 1 95 ? 9.445 -1.254 -18.080 1.00 93.69 95 ASP A CA 1
ATOM 719 C C . ASP A 1 95 ? 9.925 -0.640 -16.752 1.00 93.69 95 ASP A C 1
ATOM 721 O O . ASP A 1 95 ? 9.135 0.029 -16.090 1.00 93.69 95 ASP A O 1
ATOM 725 N N . VAL A 1 96 ? 11.203 -0.815 -16.389 1.00 92.88 96 VAL A N 1
ATOM 726 C CA . VAL 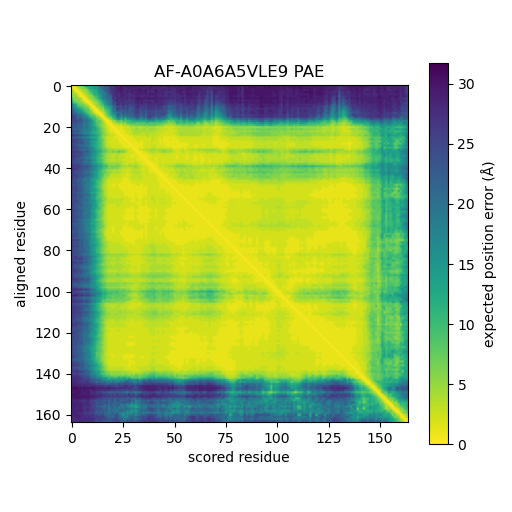A 1 96 ? 11.846 -0.177 -15.230 1.00 92.88 96 VAL A CA 1
ATOM 727 C C . VAL A 1 96 ? 12.666 1.026 -15.692 1.00 92.88 96 VAL A C 1
ATOM 729 O O . VAL A 1 96 ? 13.437 0.960 -16.648 1.00 92.88 96 VAL A O 1
ATOM 732 N N . GLY A 1 97 ? 12.435 2.151 -15.034 1.00 90.62 97 GLY A N 1
ATOM 733 C CA . GLY A 1 97 ? 12.914 3.469 -15.402 1.00 90.62 97 GLY A CA 1
ATOM 734 C C . GLY A 1 97 ? 14.062 3.973 -14.538 1.00 90.62 97 GLY A C 1
ATOM 735 O O . GLY A 1 97 ? 14.854 3.210 -13.981 1.00 90.62 97 GLY A O 1
ATOM 736 N N . LYS A 1 98 ? 14.154 5.300 -14.442 1.00 90.00 98 LYS A N 1
ATOM 737 C CA . LYS A 1 98 ? 15.120 5.985 -13.586 1.00 90.00 98 LYS A CA 1
ATOM 738 C C . LYS A 1 98 ? 14.730 5.841 -12.122 1.00 90.00 98 LYS A C 1
ATOM 740 O O . LYS A 1 98 ? 13.556 5.694 -11.788 1.00 90.00 98 LYS A O 1
ATOM 745 N N . VAL A 1 99 ? 15.751 5.945 -11.284 1.00 91.25 99 VAL A N 1
ATOM 746 C CA . VAL A 1 99 ? 15.622 6.049 -9.833 1.00 91.25 99 VAL A CA 1
ATOM 747 C C . VAL A 1 99 ? 14.779 7.273 -9.469 1.00 91.25 99 VAL A C 1
ATOM 749 O O . VAL A 1 99 ? 14.912 8.326 -10.102 1.00 91.25 99 VAL A O 1
ATOM 752 N N . LEU A 1 100 ? 13.911 7.113 -8.475 1.00 86.56 100 LEU A N 1
ATOM 753 C CA . LEU A 1 100 ? 13.193 8.200 -7.825 1.00 86.56 100 LEU A CA 1
ATOM 754 C C . LEU A 1 100 ? 14.211 8.986 -6.974 1.00 86.56 100 LEU A C 1
ATOM 756 O O . LEU A 1 100 ? 14.843 8.380 -6.110 1.00 86.56 100 LEU A O 1
ATOM 760 N N . PRO A 1 101 ? 14.468 10.284 -7.235 1.00 83.12 101 PRO A N 1
ATOM 761 C CA . PRO A 1 101 ? 15.590 11.000 -6.617 1.00 83.12 101 PRO A CA 1
ATOM 762 C C . PRO A 1 101 ? 15.615 10.963 -5.086 1.00 83.12 101 PRO A C 1
ATOM 764 O O . PRO A 1 101 ? 16.689 10.942 -4.488 1.00 83.12 101 PRO A O 1
ATOM 767 N N . GLU A 1 102 ? 14.441 10.941 -4.464 1.00 84.88 102 GLU A N 1
ATOM 768 C CA . GLU A 1 102 ? 14.258 10.908 -3.017 1.00 84.88 102 GLU A CA 1
ATOM 769 C C . GLU A 1 102 ? 14.505 9.507 -2.425 1.00 84.88 102 GLU A C 1
ATOM 771 O O . GLU A 1 102 ? 14.842 9.392 -1.246 1.00 84.88 102 GLU A O 1
ATOM 776 N N . TRP A 1 103 ? 14.402 8.455 -3.246 1.00 87.06 103 TRP A N 1
ATOM 777 C CA . TRP A 1 103 ? 14.394 7.051 -2.830 1.00 87.06 103 TRP A CA 1
ATOM 778 C C . TRP A 1 103 ? 15.295 6.195 -3.745 1.00 87.06 103 TRP A C 1
ATOM 780 O O . TRP A 1 103 ? 14.851 5.661 -4.761 1.00 87.06 103 TRP A O 1
ATOM 790 N N . PRO A 1 104 ? 16.586 6.015 -3.397 1.00 90.06 104 PRO A N 1
ATOM 791 C CA . PRO A 1 104 ? 17.576 5.370 -4.272 1.00 90.06 104 PRO A CA 1
ATOM 792 C C . PRO A 1 104 ? 17.266 3.922 -4.683 1.00 90.06 104 PRO A C 1
ATOM 794 O O . PRO A 1 104 ? 17.723 3.461 -5.732 1.00 90.06 104 PRO A O 1
ATOM 797 N N . ASN A 1 105 ? 16.497 3.222 -3.851 1.00 91.44 105 ASN A N 1
ATOM 798 C CA . ASN A 1 105 ? 16.106 1.822 -4.030 1.00 91.44 105 ASN A CA 1
ATOM 799 C C . ASN A 1 105 ? 14.767 1.679 -4.780 1.00 91.44 105 ASN A C 1
ATOM 801 O O . ASN A 1 105 ? 14.203 0.590 -4.885 1.00 91.44 105 ASN A O 1
ATOM 805 N N . GLU A 1 106 ? 14.255 2.789 -5.307 1.00 93.50 106 GLU A N 1
ATOM 806 C CA . GLU A 1 106 ? 12.956 2.879 -5.945 1.00 93.50 106 GLU A CA 1
ATOM 807 C C . GLU A 1 106 ? 13.103 3.476 -7.345 1.00 93.50 106 GLU A C 1
ATOM 809 O O . GLU A 1 106 ? 13.864 4.418 -7.575 1.00 93.50 106 GLU A O 1
ATOM 814 N N . LYS A 1 107 ? 12.423 2.890 -8.332 1.00 93.19 107 LYS A N 1
ATOM 815 C CA . LYS A 1 107 ? 12.530 3.298 -9.741 1.00 93.19 107 LYS A CA 1
ATOM 816 C C . LYS A 1 107 ? 11.159 3.444 -10.363 1.00 93.19 107 LYS A C 1
ATOM 818 O O . LYS A 1 107 ? 10.309 2.581 -10.182 1.00 93.19 107 LYS A O 1
ATOM 823 N N . TRP A 1 108 ? 10.972 4.473 -11.181 1.00 93.62 108 TRP A N 1
ATOM 824 C CA . TRP A 1 108 ? 9.754 4.653 -11.972 1.00 93.62 108 TRP A CA 1
ATOM 825 C C . TRP A 1 108 ? 9.454 3.429 -12.835 1.00 93.62 108 TRP A C 1
ATOM 827 O O . TRP A 1 108 ? 10.367 2.843 -13.416 1.00 93.62 108 TRP A O 1
ATOM 837 N N . ILE A 1 109 ? 8.179 3.088 -12.998 1.00 93.12 109 ILE A N 1
ATOM 838 C CA . ILE A 1 109 ? 7.743 2.010 -13.897 1.00 93.12 109 ILE A CA 1
ATOM 839 C C . ILE A 1 109 ? 6.850 2.531 -15.020 1.00 93.12 109 ILE A C 1
ATOM 841 O O . ILE A 1 109 ? 6.207 3.578 -14.927 1.00 93.12 109 ILE A O 1
ATOM 845 N N . ARG A 1 110 ? 6.800 1.790 -16.127 1.00 90.94 110 ARG A N 1
ATOM 846 C CA . ARG A 1 110 ? 5.932 2.114 -17.261 1.00 90.94 110 ARG A CA 1
ATOM 847 C C . ARG A 1 110 ? 4.497 1.650 -16.984 1.00 90.94 110 ARG A C 1
ATOM 849 O O . ARG A 1 110 ? 4.113 0.563 -17.404 1.00 90.94 110 ARG A O 1
ATOM 856 N N . THR A 1 111 ? 3.678 2.484 -16.346 1.00 89.00 111 THR A N 1
ATOM 857 C CA . THR A 1 111 ? 2.278 2.162 -15.960 1.00 89.00 111 THR A CA 1
ATOM 858 C C . THR A 1 111 ? 1.354 1.798 -17.138 1.00 89.00 111 THR A C 1
ATOM 860 O O . THR A 1 111 ? 0.364 1.081 -16.980 1.00 89.00 111 THR A O 1
ATOM 863 N N . GLY A 1 112 ? 1.695 2.231 -18.357 1.00 87.19 112 GLY A N 1
ATOM 864 C CA . GLY A 1 112 ? 1.012 1.822 -19.591 1.00 87.19 112 GLY A CA 1
ATOM 865 C C . GLY A 1 112 ? 1.320 0.391 -20.062 1.00 87.19 112 GLY A C 1
ATOM 866 O O . GLY A 1 112 ? 0.640 -0.109 -20.954 1.00 87.19 112 GLY A O 1
ATOM 867 N N . SER A 1 113 ? 2.329 -0.283 -19.498 1.00 92.94 113 SER A N 1
ATOM 868 C CA . SER A 1 113 ? 2.676 -1.661 -19.862 1.00 92.94 113 SER A CA 1
ATOM 869 C C . SER A 1 113 ? 1.626 -2.647 -19.356 1.00 92.94 113 SER A C 1
ATOM 871 O O . SER A 1 113 ? 1.294 -2.675 -18.171 1.00 92.94 113 SER A O 1
ATOM 873 N N . THR A 1 114 ? 1.154 -3.536 -20.235 1.00 94.81 114 THR A N 1
ATOM 874 C CA . THR A 1 114 ? 0.252 -4.635 -19.857 1.00 94.81 114 THR A CA 1
ATOM 875 C C . THR A 1 114 ? 0.871 -5.548 -18.797 1.00 94.81 114 THR A C 1
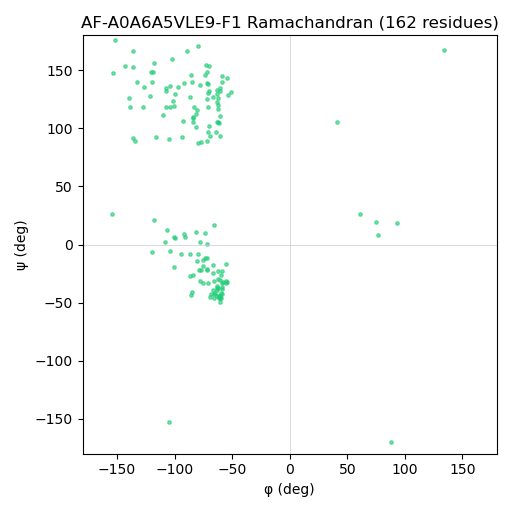ATOM 877 O O . THR A 1 114 ? 0.156 -6.054 -17.936 1.00 94.81 114 THR A O 1
ATOM 880 N N . LYS A 1 115 ? 2.198 -5.738 -18.816 1.00 95.81 115 LYS A N 1
ATOM 881 C CA . LYS A 1 115 ? 2.892 -6.557 -17.811 1.00 95.81 115 LYS A CA 1
ATOM 882 C C . LYS A 1 115 ? 2.879 -5.881 -16.441 1.00 95.81 115 LYS A C 1
ATOM 884 O O . LYS A 1 115 ? 2.528 -6.529 -15.461 1.00 95.81 115 LYS A O 1
ATOM 889 N N . VAL A 1 116 ? 3.164 -4.578 -16.392 1.00 95.50 116 VAL A N 1
ATOM 890 C CA . VAL A 1 116 ? 3.076 -3.771 -15.162 1.00 95.50 116 VAL A CA 1
ATOM 891 C C . VAL A 1 116 ? 1.651 -3.764 -14.605 1.00 95.50 116 VAL A C 1
ATOM 893 O O . VAL A 1 116 ? 1.456 -4.038 -13.423 1.00 95.50 116 VAL A O 1
ATOM 896 N N . ARG A 1 117 ? 0.637 -3.559 -15.456 1.00 95.19 117 ARG A N 1
ATOM 897 C CA . ARG A 1 117 ? -0.778 -3.653 -15.053 1.00 95.19 117 ARG A CA 1
ATOM 898 C C . ARG A 1 117 ? -1.133 -5.033 -14.491 1.00 95.19 117 ARG A C 1
ATOM 900 O O . ARG A 1 117 ? -1.883 -5.122 -13.526 1.00 95.19 117 ARG A O 1
ATOM 907 N N . GLY A 1 118 ? -0.562 -6.103 -15.048 1.00 97.38 118 GLY A N 1
ATOM 908 C CA . GLY A 1 118 ? -0.706 -7.459 -14.517 1.00 97.38 118 GLY A CA 1
ATOM 909 C C . GLY A 1 118 ? -0.118 -7.628 -13.111 1.00 97.38 118 GLY A C 1
ATOM 910 O O . GLY A 1 118 ? -0.732 -8.286 -12.275 1.00 97.38 118 GLY A O 1
ATOM 911 N N . ILE A 1 119 ? 1.031 -7.008 -12.825 1.00 98.19 119 ILE A N 1
ATOM 912 C CA . ILE A 1 119 ? 1.634 -7.003 -11.481 1.00 98.19 119 ILE A CA 1
ATOM 913 C C . ILE A 1 119 ? 0.743 -6.232 -10.503 1.00 98.19 119 ILE A C 1
ATOM 915 O O . ILE A 1 119 ? 0.410 -6.756 -9.442 1.00 98.19 119 ILE A O 1
ATOM 919 N N . MET A 1 120 ? 0.253 -5.048 -10.878 1.00 98.06 120 MET A N 1
ATOM 920 C CA . MET A 1 120 ? -0.662 -4.296 -10.012 1.00 98.06 120 MET A CA 1
ATOM 921 C C . MET A 1 120 ? -1.975 -5.024 -9.760 1.00 98.06 120 MET A C 1
ATOM 923 O O . MET A 1 120 ? -2.460 -5.021 -8.635 1.00 98.06 120 MET A O 1
ATOM 927 N N . ALA A 1 121 ? -2.527 -5.720 -10.756 1.00 98.19 121 ALA A N 1
ATOM 928 C CA . ALA A 1 121 ? -3.704 -6.557 -10.551 1.00 98.19 121 ALA A CA 1
ATOM 929 C C . ALA A 1 121 ? -3.451 -7.651 -9.496 1.00 98.19 121 ALA A C 1
ATOM 931 O O . ALA A 1 121 ? -4.326 -7.915 -8.672 1.00 98.19 121 ALA A O 1
ATOM 932 N N . LYS A 1 122 ? -2.248 -8.249 -9.462 1.00 98.50 122 LYS A N 1
ATOM 933 C CA . LYS A 1 122 ? -1.859 -9.183 -8.393 1.00 98.50 122 LYS A CA 1
ATOM 934 C C . LYS A 1 122 ? -1.768 -8.486 -7.031 1.00 98.50 122 LYS A C 1
ATOM 936 O O . LYS A 1 122 ? -2.246 -9.061 -6.060 1.00 98.50 122 LYS A O 1
ATOM 941 N N . ARG A 1 123 ? -1.213 -7.268 -6.948 1.00 98.56 123 ARG A N 1
ATOM 942 C CA . ARG A 1 123 ? -1.148 -6.481 -5.695 1.00 98.56 123 ARG A CA 1
ATOM 943 C C . ARG A 1 123 ? -2.543 -6.118 -5.174 1.00 98.56 123 ARG A C 1
ATOM 945 O O . ARG A 1 123 ? -2.840 -6.341 -4.006 1.00 98.56 123 ARG A O 1
ATOM 952 N N . ILE A 1 124 ? -3.441 -5.676 -6.053 1.00 98.56 124 ILE A N 1
ATOM 953 C CA . ILE A 1 124 ? -4.846 -5.396 -5.719 1.00 98.56 124 ILE A CA 1
ATOM 954 C C . ILE A 1 124 ? -5.548 -6.668 -5.232 1.00 98.56 124 ILE A C 1
ATOM 956 O O . ILE A 1 124 ? -6.243 -6.645 -4.216 1.00 98.56 124 ILE A O 1
ATOM 960 N N . LYS A 1 125 ? -5.337 -7.800 -5.918 1.00 98.38 125 LYS A N 1
ATOM 961 C CA . LYS A 1 125 ? -5.879 -9.089 -5.477 1.00 98.38 125 LYS A CA 1
ATOM 962 C C . LYS A 1 125 ? -5.332 -9.481 -4.104 1.00 98.38 125 LYS A C 1
ATOM 964 O O . LYS A 1 125 ? -6.112 -9.897 -3.258 1.00 98.38 125 LYS A O 1
ATOM 969 N N . LEU A 1 126 ? -4.030 -9.317 -3.870 1.00 98.50 126 LEU A N 1
ATOM 970 C CA . LEU A 1 126 ? -3.399 -9.595 -2.581 1.00 98.50 126 LEU A CA 1
ATOM 971 C C . LEU A 1 126 ? -4.023 -8.758 -1.456 1.00 98.50 126 LEU A C 1
ATOM 973 O O . LEU A 1 126 ? -4.302 -9.303 -0.393 1.00 98.50 126 LEU A O 1
ATOM 977 N N . ALA A 1 127 ? -4.290 -7.471 -1.694 1.00 98.50 127 ALA A N 1
ATOM 978 C CA . ALA A 1 127 ? -4.976 -6.610 -0.729 1.00 98.50 127 ALA A CA 1
ATOM 979 C C . ALA A 1 127 ? -6.384 -7.137 -0.398 1.00 98.50 127 ALA A C 1
ATOM 981 O O . ALA A 1 127 ? -6.745 -7.269 0.773 1.00 98.50 127 ALA A O 1
ATOM 982 N N . GLY A 1 128 ? -7.153 -7.522 -1.422 1.00 97.69 128 GLY A N 1
ATOM 983 C CA . GLY A 1 128 ? -8.467 -8.144 -1.240 1.00 97.69 128 GLY A CA 1
ATOM 984 C C . GLY A 1 128 ? -8.401 -9.471 -0.476 1.00 97.69 128 GLY A C 1
ATOM 985 O O . GLY A 1 128 ? -9.153 -9.668 0.476 1.00 97.69 128 GLY A O 1
ATOM 986 N N . ASP A 1 129 ? -7.465 -10.353 -0.836 1.00 98.00 129 ASP A N 1
ATOM 987 C CA . ASP A 1 129 ? -7.261 -11.656 -0.190 1.00 98.00 129 ASP A CA 1
ATOM 988 C C . ASP A 1 129 ? -6.839 -11.509 1.284 1.00 98.00 129 ASP A C 1
ATOM 990 O O . ASP A 1 129 ? -7.245 -12.307 2.130 1.00 98.00 129 ASP A O 1
ATOM 994 N N . LYS A 1 130 ? -6.042 -10.482 1.613 1.00 98.25 130 LYS A N 1
ATOM 995 C CA . LYS A 1 130 ? -5.649 -10.158 2.993 1.00 98.25 130 LYS A CA 1
ATOM 996 C C . LYS A 1 130 ? -6.767 -9.484 3.802 1.00 98.25 130 LYS A C 1
ATOM 998 O O . LYS A 1 130 ? -6.665 -9.425 5.026 1.00 98.25 130 LYS A O 1
ATOM 1003 N N . GLY A 1 131 ? -7.831 -9.015 3.148 1.00 97.25 131 GLY A N 1
ATOM 1004 C CA . GLY A 1 131 ? -9.009 -8.430 3.789 1.00 97.25 131 GLY A CA 1
ATOM 1005 C C . GLY A 1 131 ? -8.975 -6.909 3.954 1.00 97.25 131 GLY A C 1
ATOM 1006 O O . GLY A 1 131 ? -9.744 -6.388 4.769 1.00 97.25 131 GLY A O 1
ATOM 1007 N N . CYS A 1 132 ? -8.120 -6.202 3.210 1.00 98.12 132 CYS A N 1
ATOM 1008 C CA . CYS A 1 132 ? -8.104 -4.739 3.176 1.00 98.12 132 CYS A CA 1
ATOM 1009 C C . CYS A 1 132 ? -9.465 -4.191 2.706 1.00 98.12 132 CYS A C 1
ATOM 1011 O O . CYS A 1 132 ? -10.131 -4.786 1.858 1.00 98.12 132 CYS A O 1
ATOM 1013 N N . ASP A 1 133 ? -9.883 -3.054 3.257 1.00 98.00 133 ASP A N 1
ATOM 1014 C CA . ASP A 1 133 ? -11.131 -2.375 2.895 1.00 98.00 133 ASP A CA 1
ATOM 1015 C C . ASP A 1 133 ? -10.958 -1.432 1.695 1.00 98.00 133 ASP A C 1
ATOM 1017 O O . ASP A 1 133 ? -11.914 -1.188 0.957 1.00 98.00 133 ASP A O 1
ATOM 1021 N N . ALA A 1 134 ? -9.744 -0.914 1.497 1.00 97.19 134 ALA A N 1
ATOM 1022 C CA . ALA A 1 134 ? -9.346 -0.112 0.346 1.00 97.19 134 ALA A CA 1
ATOM 1023 C C . ALA A 1 134 ? -7.842 -0.276 0.059 1.00 97.19 134 ALA A C 1
ATOM 1025 O O . ALA A 1 134 ? -7.120 -0.945 0.801 1.00 97.19 134 ALA A O 1
ATOM 1026 N N . ILE A 1 135 ? -7.381 0.344 -1.023 1.00 97.94 135 ILE A N 1
ATOM 1027 C CA . ILE A 1 135 ? -5.970 0.405 -1.411 1.00 97.94 135 ILE A CA 1
ATOM 1028 C C . ILE A 1 135 ? -5.511 1.861 -1.484 1.00 97.94 135 ILE A C 1
ATOM 1030 O O . ILE A 1 135 ? -6.312 2.722 -1.854 1.00 97.94 135 ILE A O 1
ATOM 1034 N N . ASP A 1 136 ? -4.236 2.099 -1.188 1.00 98.00 136 ASP A N 1
ATOM 1035 C CA . ASP A 1 136 ? -3.547 3.367 -1.445 1.00 98.00 136 ASP A CA 1
ATOM 1036 C C . ASP A 1 136 ? -2.408 3.141 -2.460 1.00 98.00 136 ASP A C 1
ATOM 1038 O O . ASP A 1 136 ? -1.323 2.686 -2.090 1.00 98.00 136 ASP A O 1
ATOM 1042 N N . PRO A 1 137 ? -2.674 3.320 -3.769 1.00 96.31 137 PRO A N 1
ATOM 1043 C CA . PRO A 1 137 ? -1.670 3.154 -4.808 1.00 96.31 137 PRO A CA 1
ATOM 1044 C C . PRO A 1 137 ? -0.831 4.426 -4.998 1.00 96.31 137 PRO A C 1
ATOM 1046 O O . PRO A 1 137 ? -1.299 5.406 -5.582 1.00 96.31 137 PRO A O 1
ATOM 1049 N N . ASP A 1 138 ? 0.431 4.384 -4.584 1.00 94.06 138 ASP A N 1
ATOM 1050 C CA . ASP A 1 138 ? 1.308 5.560 -4.568 1.00 94.06 138 ASP A CA 1
ATOM 1051 C C . ASP A 1 138 ? 2.086 5.783 -5.879 1.00 94.06 138 ASP A C 1
ATOM 1053 O O . ASP A 1 138 ? 2.166 4.907 -6.752 1.00 94.06 138 ASP A O 1
ATOM 1057 N N . ASN A 1 139 ? 2.680 6.972 -6.012 1.00 90.62 139 ASN A N 1
ATOM 1058 C CA . ASN A 1 139 ? 3.517 7.428 -7.125 1.00 90.62 139 ASN A CA 1
ATOM 1059 C C . ASN A 1 139 ? 2.801 7.453 -8.484 1.00 90.62 139 ASN A C 1
ATOM 1061 O O . ASN A 1 139 ? 3.406 7.355 -9.552 1.00 90.62 139 ASN A O 1
ATOM 1065 N N . ILE A 1 140 ? 1.481 7.609 -8.492 1.00 85.00 140 ILE A N 1
ATOM 1066 C CA . ILE A 1 140 ? 0.683 7.671 -9.727 1.00 85.00 140 ILE A CA 1
ATOM 1067 C C . ILE A 1 140 ? 0.844 9.009 -10.480 1.00 85.00 140 ILE A C 1
ATOM 1069 O O . ILE A 1 140 ? 0.124 9.308 -11.424 1.00 85.00 140 ILE A O 1
ATOM 1073 N N . ASP A 1 141 ? 1.779 9.859 -10.091 1.00 81.25 141 ASP A N 1
ATOM 1074 C CA . ASP A 1 141 ? 2.020 11.195 -10.632 1.00 81.25 141 ASP A CA 1
ATOM 1075 C C . ASP A 1 141 ? 3.284 11.276 -11.506 1.00 81.25 141 ASP A C 1
ATOM 1077 O O . ASP A 1 141 ? 3.678 12.354 -11.949 1.00 81.25 141 ASP A O 1
ATOM 1081 N N . GLY A 1 142 ? 3.873 10.138 -11.885 1.00 75.00 142 GLY A N 1
ATOM 1082 C CA . GLY A 1 142 ? 5.089 10.092 -12.710 1.00 75.00 142 GLY A CA 1
ATOM 1083 C C . GLY A 1 142 ? 5.022 10.845 -14.052 1.00 75.00 142 GLY A C 1
ATOM 1084 O O . GLY A 1 142 ? 6.064 11.168 -14.620 1.00 75.00 142 GLY A O 1
ATOM 1085 N N . TYR A 1 143 ? 3.826 11.187 -14.549 1.00 70.25 143 TYR A N 1
ATOM 1086 C CA . TYR A 1 143 ? 3.623 12.014 -15.750 1.00 70.25 143 TYR A CA 1
ATOM 1087 C C . TYR A 1 143 ? 3.964 13.503 -15.561 1.00 70.25 143 TYR A C 1
ATOM 1089 O O . TYR A 1 143 ? 4.230 14.186 -16.550 1.00 70.25 143 TYR A O 1
ATOM 1097 N N . VAL A 1 144 ? 3.961 14.017 -14.324 1.00 65.62 144 VAL A N 1
ATOM 1098 C CA . VAL A 1 144 ? 4.437 15.378 -14.007 1.00 65.62 144 VAL A CA 1
ATOM 1099 C C . VAL A 1 144 ? 5.898 15.402 -13.559 1.00 65.62 144 VAL A C 1
ATOM 1101 O O . VAL A 1 144 ? 6.479 16.480 -13.432 1.00 65.62 144 VAL A O 1
ATOM 1104 N N . SER A 1 145 ? 6.515 14.235 -13.349 1.00 60.31 145 SER A N 1
ATOM 1105 C CA . SER A 1 145 ? 7.917 14.155 -12.951 1.00 60.31 145 SER A CA 1
ATOM 1106 C C . SER A 1 145 ? 8.830 14.648 -14.086 1.00 60.31 145 SER A C 1
ATOM 1108 O O . SER A 1 145 ? 8.761 14.203 -15.233 1.00 60.31 145 SER A O 1
ATOM 1110 N N . THR A 1 146 ? 9.718 15.594 -13.775 1.00 52.88 146 THR A N 1
ATOM 1111 C CA . THR A 1 146 ? 10.665 16.209 -14.730 1.00 52.88 146 THR A CA 1
ATOM 1112 C C . THR A 1 146 ? 11.799 15.272 -15.155 1.00 52.88 146 THR A C 1
ATOM 1114 O O . THR A 1 146 ? 12.656 15.642 -15.959 1.00 52.88 146 THR A O 1
ATOM 1117 N N . SER A 1 147 ? 11.801 14.039 -14.645 1.00 50.94 147 SER A N 1
ATOM 1118 C CA . SER A 1 147 ? 12.739 12.984 -15.006 1.00 50.94 147 SER A CA 1
ATOM 1119 C C . SER A 1 147 ? 12.028 11.972 -15.900 1.00 50.94 147 SER A C 1
ATOM 1121 O O . SER A 1 147 ? 11.461 11.008 -15.391 1.00 50.94 147 SER A O 1
ATOM 1123 N N . PRO A 1 148 ? 12.060 12.130 -17.239 1.00 50.94 148 PRO A N 1
ATOM 1124 C CA . PRO A 1 148 ? 11.353 11.220 -18.116 1.00 50.94 148 PRO A CA 1
ATOM 1125 C C . PRO A 1 148 ? 12.088 9.883 -18.063 1.00 50.94 148 PRO A C 1
ATOM 1127 O O . PRO A 1 148 ? 13.173 9.720 -18.628 1.00 50.94 148 PRO A O 1
ATOM 1130 N N . SER A 1 149 ? 11.529 8.943 -17.313 1.00 51.62 149 SER A N 1
ATOM 1131 C CA . SER A 1 149 ? 11.887 7.532 -17.409 1.00 51.62 149 SER A CA 1
ATOM 1132 C C . SER A 1 149 ? 11.272 6.924 -18.666 1.00 51.62 149 SER A C 1
ATOM 1134 O O . SER A 1 149 ? 11.886 6.092 -19.326 1.00 51.62 149 SER A O 1
ATOM 1136 N N . PHE A 1 150 ? 10.087 7.410 -19.046 1.00 57.38 150 PHE A N 1
ATOM 1137 C CA . PHE A 1 150 ? 9.363 6.998 -20.239 1.00 57.38 150 PHE A CA 1
ATOM 1138 C C . PHE A 1 150 ? 8.737 8.232 -20.885 1.00 57.38 150 PHE A C 1
ATOM 1140 O O . PHE A 1 150 ? 7.997 8.960 -20.232 1.00 57.38 150 PHE A O 1
ATOM 1147 N N . SER A 1 151 ? 8.997 8.461 -22.171 1.00 47.69 151 SER A N 1
ATOM 1148 C CA . SER A 1 151 ? 8.514 9.615 -22.950 1.00 47.69 151 SER A CA 1
ATOM 1149 C C . SER A 1 151 ? 6.986 9.662 -23.166 1.00 47.69 151 SER A C 1
ATOM 1151 O O . SER A 1 151 ? 6.515 10.383 -24.039 1.00 47.69 151 SER A O 1
ATOM 1153 N N . ALA A 1 152 ? 6.199 8.904 -22.393 1.00 46.66 152 ALA A N 1
ATOM 1154 C CA . ALA A 1 152 ? 4.751 8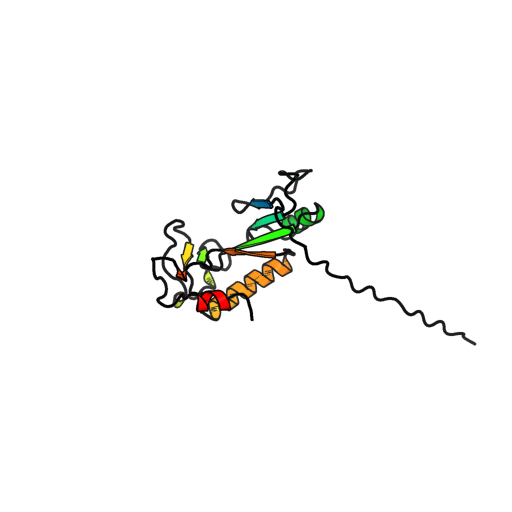.772 -22.554 1.00 46.66 152 ALA A CA 1
ATOM 1155 C C . ALA A 1 152 ? 3.996 8.396 -21.259 1.00 46.66 152 ALA A C 1
ATOM 1157 O O . ALA A 1 152 ? 2.908 7.812 -21.324 1.00 46.66 152 ALA A O 1
ATOM 1158 N N . LEU A 1 153 ? 4.524 8.724 -20.072 1.00 52.53 153 LEU A N 1
ATOM 1159 C CA . LEU A 1 153 ? 3.626 8.889 -18.925 1.00 52.53 153 LEU A CA 1
ATOM 1160 C C . LEU A 1 153 ? 2.850 10.181 -19.196 1.00 52.53 153 LEU A C 1
ATOM 1162 O O . LEU A 1 153 ? 3.369 11.276 -19.029 1.00 52.53 153 LEU A O 1
ATOM 1166 N N . SER A 1 154 ? 1.648 10.043 -19.749 1.00 51.59 154 SER A N 1
ATOM 1167 C CA . SER A 1 154 ? 0.716 11.144 -19.972 1.00 51.59 154 SER A CA 1
ATOM 1168 C C . SER A 1 154 ? -0.367 11.094 -18.899 1.00 51.59 154 SER A C 1
ATOM 1170 O O . SER A 1 154 ? -0.620 10.031 -18.326 1.00 51.59 154 SER A O 1
ATOM 1172 N N . SER A 1 155 ? -1.062 12.206 -18.664 1.00 52.53 155 SER A N 1
ATOM 1173 C CA . SER A 1 155 ? -2.240 12.213 -17.789 1.00 52.53 155 SER A CA 1
ATOM 1174 C C . SER A 1 155 ? -3.292 11.174 -18.218 1.00 52.53 155 SER A C 1
ATOM 1176 O O . SER A 1 155 ? -3.933 10.567 -17.364 1.00 52.53 155 SER A O 1
ATOM 1178 N N . ALA A 1 156 ? -3.408 10.894 -19.524 1.00 51.47 156 ALA A N 1
ATOM 1179 C CA . ALA A 1 156 ? -4.296 9.869 -20.081 1.00 51.47 156 ALA A CA 1
ATOM 1180 C C . ALA A 1 156 ? -3.833 8.425 -19.788 1.00 51.47 156 ALA A C 1
ATOM 1182 O O . ALA A 1 156 ? -4.651 7.524 -19.589 1.00 51.47 156 ALA A O 1
ATOM 1183 N N . SER A 1 157 ? -2.518 8.191 -19.720 1.00 53.19 157 SER A N 1
ATOM 1184 C CA . SER A 1 157 ? -1.945 6.894 -19.327 1.00 53.19 157 SER A CA 1
ATOM 1185 C C . SER A 1 157 ? -2.263 6.566 -17.863 1.00 53.19 157 SER A C 1
ATOM 1187 O O . SER A 1 157 ? -2.417 5.397 -17.514 1.00 53.19 157 SER A O 1
ATOM 1189 N N . ASN A 1 158 ? -2.368 7.605 -17.026 1.00 52.56 158 ASN A N 1
ATOM 1190 C CA . ASN A 1 158 ? -2.617 7.494 -15.595 1.00 52.56 158 ASN A CA 1
ATOM 1191 C C . ASN A 1 158 ? -4.108 7.365 -15.245 1.00 52.56 158 ASN A C 1
ATOM 1193 O O . ASN A 1 158 ? -4.484 6.539 -14.419 1.00 52.56 158 ASN A O 1
ATOM 1197 N N . SER A 1 159 ? -4.983 8.122 -15.915 1.00 48.81 159 SER A N 1
ATOM 1198 C CA . SER A 1 159 ? -6.433 8.055 -15.674 1.00 48.81 159 SER A CA 1
ATOM 1199 C C . SER A 1 159 ? -7.065 6.716 -16.079 1.00 48.81 159 SER A C 1
ATOM 1201 O O . SER A 1 159 ? -8.079 6.331 -15.512 1.00 48.81 159 SER A O 1
ATOM 1203 N N . THR A 1 160 ? -6.451 5.976 -17.009 1.00 55.22 160 THR A N 1
ATOM 1204 C CA . THR A 1 160 ? -6.898 4.636 -17.454 1.00 55.22 160 THR A CA 1
ATOM 1205 C C . THR A 1 160 ? -6.271 3.481 -16.664 1.00 55.22 160 THR A C 1
ATOM 1207 O O . THR A 1 160 ? -6.408 2.317 -17.048 1.00 55.22 160 THR A O 1
ATOM 1210 N N . TYR A 1 161 ? -5.511 3.775 -15.606 1.00 49.78 161 TYR A N 1
ATOM 1211 C CA . TYR A 1 161 ? -4.779 2.771 -14.830 1.00 49.78 161 TYR A CA 1
ATOM 1212 C C . TYR A 1 161 ? -5.650 2.092 -13.756 1.00 49.78 161 TYR A C 1
ATOM 1214 O O . TYR A 1 161 ? -5.409 0.928 -13.448 1.00 49.78 161 TYR A O 1
ATOM 1222 N N . TYR A 1 162 ? -6.706 2.762 -13.264 1.00 46.66 162 TYR A N 1
ATOM 1223 C CA . TYR A 1 162 ? -7.547 2.290 -12.145 1.00 46.66 162 TYR A CA 1
ATOM 1224 C C . TYR A 1 162 ? -9.032 2.025 -12.466 1.00 46.66 162 TYR A C 1
ATOM 1226 O O . TYR A 1 162 ? -9.851 1.918 -11.555 1.00 46.66 162 TYR A O 1
ATOM 1234 N N . GLY A 1 163 ? -9.366 1.806 -13.742 1.00 33.53 163 GLY A N 1
ATOM 1235 C CA . GLY A 1 163 ? -10.576 1.084 -14.168 1.00 33.53 163 GLY A CA 1
ATOM 1236 C C . GLY A 1 163 ? -11.381 1.755 -15.286 1.00 33.53 163 GLY A C 1
ATOM 1237 O O . GLY A 1 163 ? -11.241 2.960 -15.495 1.00 33.53 163 GLY A O 1
ATOM 1238 N N . PRO A 1 164 ? -12.334 1.012 -15.884 1.00 44.59 164 PRO A N 1
ATOM 1239 C CA . PRO A 1 164 ? -12.076 -0.167 -16.728 1.00 44.59 164 PRO A CA 1
ATOM 1240 C C . PRO A 1 164 ? -11.047 0.074 -17.850 1.00 44.59 164 PRO A C 1
ATOM 1242 O O . PRO A 1 164 ? -10.871 1.233 -18.283 1.00 44.59 164 PRO A O 1
#

Foldseek 3Di:
DDDDDDDPDPPPPPPPPQDDDDPPQAEEEDAPAAQPLVDVPGPVNRHQEYEYALQRYALVSVVSSVVSNHQYEHEDALQKQQQPGPCSVQADPLQWFDADVVGRRITGGNLLDPSSLVVVVVSVVSCVVSPHSHYDHPPLVCQPDPRCRDPDSHPVSSVPNPHD

pLDDT: mean 84.82, std 18.43, range [33.53, 98.69]

Radius of gyration: 20.64 Å; Cα contacts (8 Å, |Δi|>4): 228; chains: 1; bounding box: 68×56×47 Å

Organism: NCBI:txid1447943

Sequence (164 aa):
MLTSLVWAGLFAVPSWAQSQFVKGQKWQIVLTGVPDVTKSPLPPTDAPVWDIDLFDSDTATITALKAAGKIVICYFSAGTVEDWRSDANDFPGGDVGKVLPEWPNEKWIRTGSTKVRGIMAKRIKLAGDKGCDAIDPDNIDGYVSTSPSFSALSSASNSTYYGP

Nearest PDB structures (foldseek):
  6ojb-assembly1_A  TM=9.549E-01  e=8.136E-15  Aspergillus fumigatus Af293
  2aam-assembly1_A  TM=7.823E-01  e=2.704E-08  Thermotoga maritima
  5tcb-assembly1_A  TM=8.275E-01  e=2.836E-05  Pseudomonas aeruginosa PAO1
  5tsy-assembly1_A  TM=7.726E-01  e=6.603E-05  Pseudomonas aeruginosa PAO1
  4qit-assembly1_B  TM=3.643E-01  e=4.118E-02  Pseudomonas aeruginosa PAO581

Solvent-accessible surface area (backbone atoms only — not comparable to full-atom values): 10065 Å² total; per-residue (Å²): 137,84,87,84,80,82,79,82,74,80,79,78,73,82,75,79,77,73,83,82,87,60,92,89,63,46,65,45,78,39,72,86,64,64,81,73,76,86,48,83,78,48,83,66,76,76,37,49,31,38,36,31,33,50,83,78,43,48,50,65,55,47,49,50,44,43,75,72,67,34,48,37,29,27,31,46,66,62,23,40,44,47,70,86,45,94,62,43,83,73,57,54,72,92,41,55,41,46,62,38,90,94,38,84,64,26,21,34,42,46,62,77,36,70,66,52,46,52,52,49,52,51,53,55,48,49,38,54,76,44,62,40,71,45,73,42,68,34,58,72,58,62,50,76,46,92,69,74,56,54,101,68,50,38,73,70,46,49,66,56,65,85,56,125